Protein AF-A0A349YI11-F1 (afdb_monomer_lite)

pLDDT: mean 80.42, std 14.12, range [38.62, 94.62]

Foldseek 3Di:
DDDDDDDDDDDDPPPPDPDDPDDFDKDKAKEWEWDWDQDPVPGTDIDIDMAIWIAGLPFQFTDRDHPPLQDQDQDPNDGDDTDVLNVQCRDPVRRDGHYDYDHDPPPDGGDDHD

Structure (mmCIF, N/CA/C/O backbone):
data_AF-A0A349YI11-F1
#
_entry.id   AF-A0A349YI11-F1
#
loop_
_atom_site.group_PDB
_atom_site.id
_atom_site.type_symbol
_atom_site.label_atom_id
_atom_site.label_alt_id
_atom_site.label_comp_id
_atom_site.label_asym_id
_atom_site.label_entity_id
_atom_site.label_seq_id
_atom_site.pdbx_PDB_ins_code
_atom_site.Cartn_x
_atom_site.Cartn_y
_atom_site.Cartn_z
_atom_site.occupancy
_atom_site.B_iso_or_equiv
_atom_site.auth_seq_id
_atom_site.auth_comp_id
_atom_site.auth_asym_id
_atom_site.auth_atom_id
_atom_site.pdbx_PDB_model_num
ATOM 1 N N . MET A 1 1 ? -64.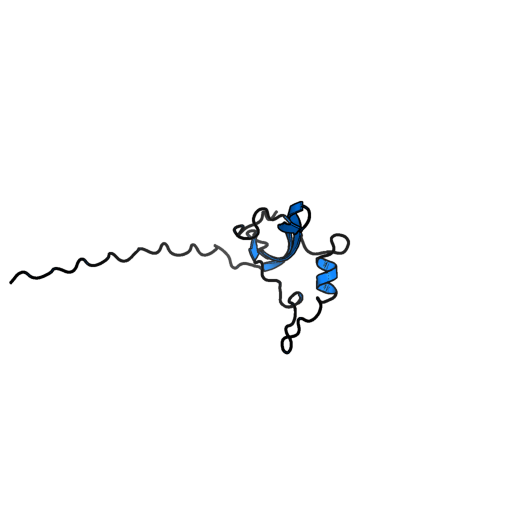344 18.852 -12.980 1.00 38.62 1 MET A N 1
ATOM 2 C CA . MET A 1 1 ? -63.199 19.460 -12.270 1.00 38.62 1 MET A CA 1
ATOM 3 C C . MET A 1 1 ? -62.549 18.292 -11.574 1.00 38.62 1 MET A C 1
ATOM 5 O O . MET A 1 1 ? -63.016 17.904 -10.516 1.00 38.62 1 MET A O 1
ATOM 9 N N . ASP A 1 2 ? -61.625 17.636 -12.267 1.00 42.69 2 ASP A N 1
ATOM 10 C CA . ASP A 1 2 ? -61.023 16.388 -11.808 1.00 42.69 2 ASP A CA 1
ATOM 11 C C . ASP A 1 2 ? -59.649 16.698 -11.225 1.00 42.69 2 ASP A C 1
ATOM 13 O O . ASP A 1 2 ? -58.743 17.142 -11.930 1.00 42.69 2 ASP A O 1
ATOM 17 N N . ASP A 1 3 ? -59.554 16.523 -9.910 1.00 50.94 3 ASP A N 1
ATOM 18 C CA . ASP A 1 3 ? -58.360 16.731 -9.102 1.00 50.94 3 ASP A CA 1
ATOM 19 C C . ASP A 1 3 ? -57.243 15.747 -9.497 1.00 50.94 3 ASP A C 1
ATOM 21 O O . ASP A 1 3 ? -57.345 14.532 -9.300 1.00 50.94 3 ASP A O 1
ATOM 25 N N . GLU A 1 4 ? -56.132 16.272 -10.025 1.00 53.06 4 GLU A N 1
ATOM 26 C CA . GLU A 1 4 ? -54.901 15.511 -10.258 1.00 53.06 4 GLU A CA 1
ATOM 27 C C . GLU A 1 4 ? -54.240 15.127 -8.924 1.00 53.06 4 GLU A C 1
ATOM 29 O O . GLU A 1 4 ? -53.489 15.885 -8.305 1.00 53.06 4 GLU A O 1
ATOM 34 N N . ILE A 1 5 ? -54.484 13.895 -8.477 1.00 57.16 5 ILE A N 1
ATOM 35 C CA . ILE A 1 5 ? -53.809 13.317 -7.312 1.00 57.16 5 ILE A CA 1
ATOM 36 C C . ILE A 1 5 ? -52.351 12.999 -7.684 1.00 57.16 5 ILE A C 1
ATOM 38 O O . ILE A 1 5 ? -52.044 11.982 -8.313 1.00 57.16 5 ILE A O 1
ATOM 42 N N . MET A 1 6 ? -51.423 13.859 -7.259 1.00 61.22 6 MET A N 1
ATOM 43 C CA . MET A 1 6 ? -49.983 13.636 -7.408 1.00 61.22 6 MET A CA 1
ATOM 44 C C . MET A 1 6 ? -49.527 12.340 -6.708 1.00 61.22 6 MET A C 1
ATOM 46 O O . MET A 1 6 ? -49.614 12.190 -5.487 1.00 61.22 6 MET A O 1
ATOM 50 N N . LYS A 1 7 ? -48.974 11.397 -7.486 1.00 59.62 7 LYS A N 1
ATOM 51 C CA . LYS A 1 7 ? -48.346 10.158 -6.991 1.00 59.62 7 LYS A CA 1
ATOM 52 C C . LYS A 1 7 ? -47.078 10.479 -6.188 1.00 59.62 7 LYS A C 1
ATOM 54 O O . LYS A 1 7 ? -45.996 10.650 -6.749 1.00 59.62 7 LYS A O 1
ATOM 59 N N . TYR A 1 8 ? -47.187 10.504 -4.861 1.00 64.06 8 TYR A N 1
ATOM 60 C CA . TYR A 1 8 ? -46.042 10.629 -3.957 1.00 64.06 8 TYR A CA 1
ATOM 61 C C . TYR A 1 8 ? -45.005 9.511 -4.194 1.00 64.06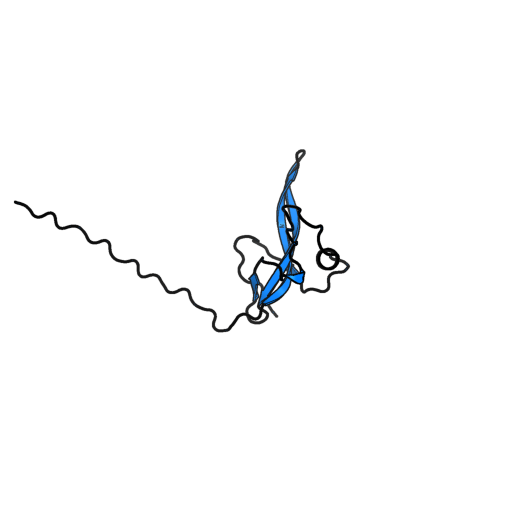 8 TYR A C 1
ATOM 63 O O . TYR A 1 8 ? -45.278 8.325 -3.997 1.00 64.06 8 TYR A O 1
ATOM 71 N N . ARG A 1 9 ? -43.772 9.885 -4.576 1.00 65.12 9 ARG A N 1
ATOM 72 C CA . ARG A 1 9 ? -42.622 8.963 -4.637 1.00 65.12 9 ARG A CA 1
ATOM 73 C C . ARG A 1 9 ? -42.306 8.435 -3.233 1.00 65.12 9 ARG A C 1
ATOM 75 O O . ARG A 1 9 ? -41.986 9.197 -2.321 1.00 65.12 9 ARG A O 1
ATOM 82 N N . LYS A 1 10 ? -42.354 7.111 -3.066 1.00 70.25 10 LYS A N 1
ATOM 83 C CA . LYS A 1 10 ? -42.020 6.408 -1.817 1.00 70.25 10 LYS A CA 1
ATOM 84 C C . LYS A 1 10 ? -40.556 6.692 -1.438 1.00 70.25 10 LYS A C 1
ATOM 86 O O . LYS A 1 10 ? -39.655 6.454 -2.241 1.00 70.25 10 LYS A O 1
ATOM 91 N N . LYS A 1 11 ? -40.300 7.202 -0.225 1.00 66.00 11 LYS A N 1
ATOM 92 C CA . LYS A 1 11 ? -38.933 7.453 0.270 1.00 66.00 11 LYS A CA 1
ATOM 93 C C . LYS A 1 11 ? -38.159 6.130 0.333 1.00 66.00 11 LYS A C 1
ATOM 95 O O . LYS A 1 11 ? -38.589 5.191 1.001 1.00 66.00 11 LYS A O 1
ATOM 100 N N . SER A 1 12 ? -37.023 6.067 -0.363 1.00 66.00 12 SER A N 1
ATOM 101 C CA . SER A 1 12 ? -36.107 4.924 -0.316 1.00 66.00 12 SER A CA 1
ATOM 102 C C . SER A 1 12 ? -35.646 4.690 1.126 1.00 66.00 12 SER A C 1
ATOM 104 O O . SER A 1 12 ? -35.083 5.586 1.761 1.00 66.00 12 SER A O 1
ATOM 106 N N . LYS A 1 13 ? -35.899 3.487 1.655 1.00 60.88 13 LYS A N 1
ATOM 107 C CA . LYS A 1 13 ? -35.320 3.034 2.922 1.00 60.88 13 LYS A CA 1
ATOM 108 C C . LYS A 1 13 ? -33.829 2.809 2.679 1.00 60.88 13 LYS A C 1
ATOM 110 O O . LYS A 1 13 ? -33.427 1.739 2.235 1.00 60.88 13 LYS A O 1
ATOM 115 N N . LYS A 1 14 ? -33.002 3.826 2.937 1.00 60.62 14 LYS A N 1
ATOM 116 C CA . LYS A 1 14 ? -31.546 3.656 2.949 1.00 60.62 14 LYS A CA 1
ATOM 117 C C . LYS A 1 14 ? -31.211 2.626 4.029 1.00 60.62 14 LYS A C 1
ATOM 119 O O . LYS A 1 14 ? -31.372 2.911 5.213 1.00 60.62 14 LYS A O 1
ATOM 124 N N . HIS A 1 15 ? -30.763 1.435 3.632 1.00 57.97 15 HIS A N 1
ATOM 125 C CA . HIS A 1 15 ? -30.092 0.530 4.558 1.00 57.97 15 HIS A CA 1
ATOM 126 C C . HIS A 1 15 ? -28.900 1.289 5.146 1.00 57.97 15 HIS A C 1
ATOM 128 O O . HIS A 1 15 ? -28.016 1.728 4.411 1.00 57.97 15 HIS A O 1
ATOM 134 N N . GLY A 1 16 ? -28.921 1.521 6.461 1.00 54.50 16 GLY A N 1
ATOM 135 C CA . GLY A 1 16 ? -27.826 2.195 7.146 1.00 54.50 16 GLY A CA 1
ATOM 136 C C . GLY A 1 16 ? -26.515 1.470 6.857 1.00 54.50 16 GLY A C 1
ATOM 137 O O . GLY A 1 16 ? -26.456 0.242 6.931 1.00 54.50 16 GLY A O 1
ATOM 138 N N . LEU A 1 17 ? -25.473 2.227 6.504 1.00 58.41 17 LEU A N 1
ATOM 139 C CA . LEU A 1 17 ? -24.124 1.693 6.337 1.00 58.41 17 LEU A CA 1
ATOM 140 C C . LEU A 1 17 ? -23.754 0.921 7.608 1.00 58.41 17 LEU A C 1
ATOM 142 O O . LEU A 1 17 ? -23.672 1.517 8.685 1.00 58.41 17 LEU A O 1
ATOM 146 N N . LYS A 1 18 ? -23.552 -0.399 7.489 1.00 60.41 18 LYS A N 1
ATOM 147 C CA . LYS A 1 18 ? -23.042 -1.231 8.585 1.00 60.41 18 LYS A CA 1
ATOM 148 C C . LYS A 1 18 ? -21.716 -0.624 9.043 1.00 60.41 18 LYS A C 1
ATOM 150 O O . LYS A 1 18 ? -20.722 -0.666 8.319 1.00 60.41 18 LYS A O 1
ATOM 155 N N . ARG A 1 19 ? -21.720 -0.000 10.222 1.00 64.50 19 ARG A N 1
ATOM 156 C CA . ARG A 1 19 ? -20.503 0.518 10.853 1.00 64.50 19 ARG A CA 1
ATOM 157 C C . ARG A 1 19 ? -19.644 -0.671 11.283 1.00 64.50 19 ARG A C 1
ATOM 159 O O . ARG A 1 19 ? -20.171 -1.731 11.621 1.00 64.50 19 ARG A O 1
ATOM 166 N N . SER A 1 20 ? -18.325 -0.515 11.229 1.00 70.62 20 SER A N 1
ATOM 167 C CA . SER A 1 20 ? -17.410 -1.535 11.741 1.00 70.62 20 SER A CA 1
ATOM 168 C C . SER A 1 20 ? -17.651 -1.755 13.235 1.00 70.62 20 SER A C 1
ATOM 170 O O . SER A 1 20 ? -17.948 -0.808 13.959 1.00 70.62 20 SER A O 1
ATOM 172 N N . LYS A 1 21 ? -17.503 -3.002 13.698 1.00 82.94 21 LYS A N 1
ATOM 173 C CA . LYS A 1 21 ? -17.678 -3.369 15.117 1.00 82.94 21 LYS A CA 1
ATOM 174 C C . LYS A 1 21 ? -16.598 -2.787 16.042 1.00 82.94 21 LYS A C 1
ATOM 176 O O . LYS A 1 21 ? -16.747 -2.841 17.252 1.00 82.94 21 LYS A O 1
ATOM 181 N N . HIS A 1 22 ?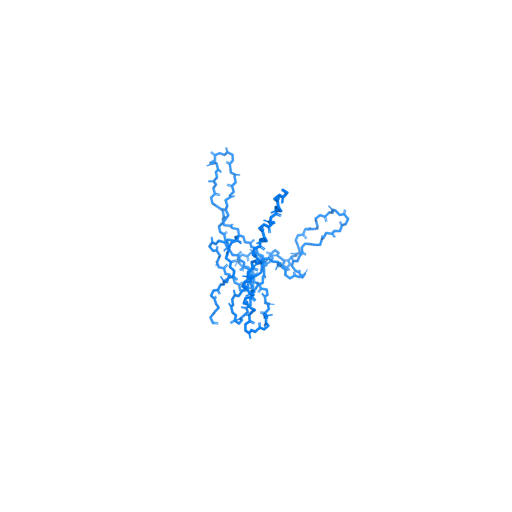 -15.524 -2.249 15.472 1.00 87.12 22 HIS A N 1
ATOM 182 C CA . HIS A 1 22 ? -14.415 -1.631 16.188 1.00 87.12 22 HIS A CA 1
ATOM 183 C C . HIS A 1 22 ? -13.988 -0.338 15.483 1.00 87.12 22 HIS A C 1
ATOM 185 O O . HIS A 1 22 ? -14.352 -0.070 14.325 1.00 87.12 22 HIS A O 1
ATOM 191 N N . LYS A 1 23 ? -13.199 0.457 16.205 1.00 89.38 23 LYS A N 1
ATOM 192 C CA . LYS A 1 23 ? -12.457 1.590 15.660 1.00 89.38 23 LYS A CA 1
ATOM 193 C C . LYS A 1 23 ? -11.237 1.049 14.921 1.00 89.38 23 LYS A C 1
ATOM 195 O O . LYS A 1 23 ? -10.429 0.363 15.527 1.00 89.38 23 LYS A O 1
ATOM 200 N N . HIS A 1 24 ? -11.120 1.363 13.634 1.00 90.38 24 HIS A N 1
ATOM 201 C CA . HIS A 1 24 ? -9.986 0.917 12.825 1.00 90.38 24 HIS A CA 1
ATOM 202 C C . HIS A 1 24 ? -8.670 1.475 13.373 1.00 90.38 24 HIS A C 1
ATOM 204 O O . HIS A 1 24 ? -8.524 2.696 13.467 1.00 90.38 24 HIS A O 1
ATOM 210 N N . ASP A 1 25 ? -7.736 0.582 13.689 1.00 92.50 25 ASP A N 1
ATOM 211 C CA . ASP A 1 25 ? -6.339 0.907 13.979 1.00 92.50 25 ASP A CA 1
ATOM 212 C C . ASP A 1 25 ? -5.511 0.721 12.706 1.00 92.50 25 ASP A C 1
ATOM 214 O O . ASP A 1 25 ? -5.198 -0.408 12.328 1.00 92.50 25 ASP A O 1
ATOM 218 N N . TYR A 1 26 ? -5.283 1.824 11.990 1.00 93.69 26 TYR A N 1
ATOM 219 C CA . TYR A 1 26 ? -4.613 1.826 10.693 1.00 93.69 26 TYR A CA 1
ATOM 220 C C . TYR A 1 26 ? -3.100 1.946 10.860 1.00 93.69 26 TYR A C 1
ATOM 222 O O . TYR A 1 26 ? -2.609 2.980 11.311 1.00 93.69 26 TYR A O 1
ATOM 230 N N . GLN A 1 27 ? -2.378 0.932 10.397 1.00 93.88 27 GLN A N 1
ATOM 231 C CA . GLN A 1 27 ? -0.920 0.894 10.357 1.00 93.88 27 GLN A CA 1
ATOM 232 C C . GLN A 1 27 ? -0.420 1.020 8.910 1.00 93.88 27 GLN A C 1
ATOM 234 O O . GLN A 1 27 ? -1.130 0.607 7.989 1.00 93.88 27 GLN A O 1
ATOM 239 N N . PRO A 1 28 ? 0.767 1.611 8.683 1.00 94.62 28 PRO A N 1
ATOM 240 C CA . PRO A 1 28 ? 1.361 1.710 7.353 1.00 94.62 28 PRO A CA 1
ATOM 241 C C . PRO A 1 28 ? 1.660 0.330 6.759 1.00 94.62 28 PRO A C 1
ATOM 243 O O . PRO A 1 28 ? 2.064 -0.593 7.467 1.00 94.62 28 PRO A O 1
ATOM 246 N N . CYS A 1 29 ? 1.493 0.203 5.448 1.00 94.00 29 CYS A N 1
ATOM 247 C CA . CYS A 1 29 ? 1.851 -0.994 4.694 1.00 94.00 29 CYS A CA 1
ATOM 248 C C . CYS A 1 29 ? 2.201 -0.660 3.245 1.00 94.00 29 CYS A C 1
ATOM 250 O O . CYS A 1 29 ? 1.969 0.452 2.768 1.00 94.00 29 CYS A O 1
ATOM 252 N N . VAL A 1 30 ? 2.722 -1.659 2.545 1.00 94.06 30 VAL A N 1
ATOM 253 C CA . VAL A 1 30 ? 2.999 -1.617 1.111 1.00 94.06 30 VAL A CA 1
ATOM 254 C C . VAL A 1 30 ? 2.004 -2.524 0.391 1.00 94.06 30 VAL A C 1
ATOM 256 O O . VAL A 1 30 ? 1.711 -3.631 0.842 1.00 94.06 30 VAL A O 1
ATOM 259 N N . TYR A 1 31 ? 1.472 -2.056 -0.729 1.00 93.88 31 TYR A N 1
ATOM 260 C CA . TYR A 1 31 ? 0.598 -2.823 -1.602 1.00 93.88 31 TYR A CA 1
ATOM 261 C C . TYR A 1 31 ? 1.297 -3.119 -2.912 1.00 93.88 31 TYR A C 1
ATOM 263 O O . TYR A 1 31 ? 1.750 -2.193 -3.582 1.00 93.88 31 TYR A O 1
ATOM 271 N N . ASN A 1 32 ? 1.307 -4.393 -3.287 1.00 93.50 32 ASN A N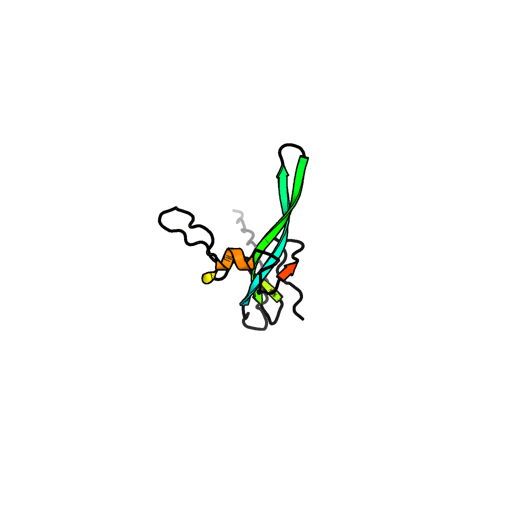 1
ATOM 272 C CA . ASN A 1 32 ? 1.695 -4.842 -4.614 1.00 93.50 32 ASN A CA 1
ATOM 273 C C . ASN A 1 32 ? 0.419 -5.189 -5.383 1.00 93.50 32 ASN A C 1
ATOM 275 O O . ASN A 1 32 ? -0.394 -5.974 -4.894 1.00 93.50 32 ASN A O 1
ATOM 279 N N . TYR A 1 33 ? 0.238 -4.614 -6.564 1.00 91.12 33 TYR A N 1
ATOM 280 C CA . TYR A 1 33 ? -0.933 -4.859 -7.401 1.00 91.12 33 TYR A CA 1
ATOM 281 C C . TYR A 1 33 ? -0.544 -4.847 -8.873 1.00 91.12 33 TYR A C 1
ATOM 283 O O . TYR A 1 33 ? 0.426 -4.202 -9.269 1.00 91.12 33 TYR A O 1
ATOM 291 N N . LEU A 1 34 ? -1.313 -5.559 -9.690 1.00 90.62 34 LEU A N 1
ATOM 292 C CA . LEU A 1 34 ? -1.166 -5.488 -11.135 1.00 90.62 34 LEU A CA 1
ATOM 293 C C . LEU A 1 34 ? -1.936 -4.277 -11.654 1.00 90.62 34 LEU A C 1
ATOM 295 O O . LEU A 1 34 ? -3.125 -4.104 -11.387 1.00 90.62 34 LEU A O 1
ATOM 299 N N . SER A 1 35 ? -1.240 -3.438 -12.404 1.00 86.88 35 SER A N 1
ATOM 300 C CA . SER A 1 35 ? -1.828 -2.368 -13.197 1.00 86.88 35 SER A CA 1
ATOM 301 C C . SER A 1 35 ? -1.664 -2.684 -14.680 1.00 86.88 35 SER A C 1
ATOM 303 O O . SER A 1 35 ? -0.950 -3.615 -15.050 1.00 86.88 35 SER A O 1
ATOM 305 N N . VAL A 1 36 ? -2.331 -1.920 -15.538 1.00 86.00 36 VAL A N 1
ATOM 306 C CA . VAL A 1 36 ? -2.142 -2.016 -16.985 1.00 86.00 36 VAL A CA 1
ATOM 307 C C . VAL A 1 36 ? -1.449 -0.743 -17.450 1.00 86.00 36 VAL A C 1
ATOM 309 O O . VAL A 1 36 ? -2.025 0.343 -17.360 1.00 86.00 36 VAL A O 1
ATOM 312 N N . GLY A 1 37 ? -0.218 -0.888 -17.932 1.00 82.81 37 GLY A N 1
ATOM 313 C CA . GLY A 1 37 ? 0.532 0.163 -18.607 1.00 82.81 37 GLY A CA 1
ATOM 314 C C . GLY A 1 37 ? 0.262 0.149 -20.110 1.00 82.81 37 GLY A C 1
ATOM 315 O O . GLY A 1 37 ? -0.161 -0.863 -20.670 1.00 82.81 37 GLY A O 1
ATOM 316 N N . TYR A 1 38 ? 0.499 1.280 -20.774 1.00 86.38 38 TYR A N 1
ATOM 317 C CA . TYR A 1 38 ? 0.481 1.360 -22.234 1.00 86.38 38 TYR A CA 1
ATOM 318 C C . TYR A 1 38 ? 1.913 1.458 -22.765 1.00 86.38 38 TYR A C 1
ATOM 320 O O . TYR A 1 38 ? 2.628 2.409 -22.452 1.00 86.38 38 TYR A O 1
ATOM 328 N N . ASP A 1 39 ? 2.295 0.492 -23.593 1.00 87.38 39 ASP A N 1
ATOM 329 C CA . ASP A 1 39 ? 3.539 0.441 -24.350 1.00 87.38 39 ASP A CA 1
ATOM 330 C C . ASP A 1 39 ? 3.233 0.672 -25.841 1.00 87.38 39 ASP A C 1
ATOM 332 O O . ASP A 1 39 ? 2.320 0.073 -26.409 1.00 87.38 39 ASP A O 1
ATOM 336 N N . SER A 1 40 ? 3.986 1.552 -26.504 1.00 87.50 40 SER A N 1
ATOM 337 C CA . SER A 1 40 ? 3.741 1.902 -27.911 1.00 87.50 40 SER A CA 1
ATOM 338 C C . SER A 1 40 ? 4.026 0.767 -28.901 1.00 87.50 40 SER A C 1
ATOM 340 O O . SER A 1 40 ? 3.543 0.819 -30.031 1.00 87.50 40 SER A O 1
ATOM 342 N N . THR A 1 41 ? 4.802 -0.237 -28.497 1.00 91.69 41 THR A N 1
ATOM 343 C CA . THR A 1 41 ? 5.198 -1.398 -29.307 1.00 91.69 41 THR A CA 1
ATOM 344 C C . THR A 1 41 ? 4.271 -2.585 -29.062 1.00 91.69 41 THR A C 1
ATOM 346 O O . THR A 1 41 ? 3.880 -3.265 -30.009 1.00 91.69 41 THR A O 1
ATOM 349 N N . TYR A 1 42 ? 3.904 -2.830 -27.802 1.00 86.62 42 TYR A N 1
ATOM 350 C CA . TYR A 1 42 ? 3.163 -4.029 -27.385 1.00 86.62 42 TYR A CA 1
ATOM 351 C C . TYR A 1 42 ? 1.708 -3.757 -26.970 1.00 86.62 42 TYR A C 1
ATOM 353 O O . TYR A 1 42 ? 0.954 -4.698 -26.720 1.00 86.62 42 TYR A O 1
ATOM 361 N N . GLY A 1 43 ? 1.281 -2.493 -26.932 1.00 88.69 43 GLY A N 1
ATOM 362 C CA . GLY A 1 43 ? -0.063 -2.094 -26.519 1.00 88.69 43 GLY A CA 1
ATOM 363 C C . GLY A 1 43 ? -0.232 -2.114 -24.998 1.00 88.69 43 GLY A C 1
ATOM 364 O O . GLY A 1 43 ? 0.623 -1.638 -24.261 1.00 88.69 43 GLY A O 1
ATOM 365 N N . PHE A 1 44 ? -1.360 -2.624 -24.505 1.00 87.25 44 PHE A N 1
ATOM 366 C CA . PHE A 1 44 ? -1.627 -2.692 -23.067 1.00 87.25 44 PHE A CA 1
ATOM 367 C C . PHE A 1 44 ? -0.917 -3.889 -22.430 1.00 87.25 44 PHE A C 1
ATOM 369 O O . PHE A 1 44 ? -1.256 -5.036 -22.724 1.00 87.25 44 PHE A O 1
ATOM 376 N N . VAL A 1 45 ? 0.036 -3.624 -21.537 1.00 89.19 45 VAL A N 1
ATOM 377 C CA . VAL A 1 45 ? 0.864 -4.647 -20.886 1.00 89.19 45 VAL A CA 1
ATOM 378 C C . VAL A 1 45 ? 0.625 -4.608 -19.372 1.00 89.19 45 VAL A C 1
ATOM 380 O O . VAL A 1 45 ? 0.596 -3.520 -18.790 1.00 89.19 45 VAL A O 1
ATOM 383 N N . PRO A 1 46 ? 0.422 -5.761 -18.710 1.00 87.25 46 PRO A N 1
ATOM 384 C CA . PRO A 1 46 ? 0.335 -5.808 -17.257 1.00 87.25 46 PRO A CA 1
ATOM 385 C C . PRO A 1 46 ? 1.684 -5.443 -16.626 1.00 87.25 46 PRO A C 1
ATOM 387 O O . PRO A 1 46 ? 2.724 -5.974 -17.010 1.00 87.25 46 PRO A O 1
ATOM 390 N N . GLU A 1 47 ? 1.653 -4.565 -15.631 1.00 88.12 47 GLU A N 1
ATOM 391 C CA . GLU A 1 47 ? 2.828 -4.097 -14.901 1.00 88.12 47 GLU A CA 1
ATOM 392 C C . GLU A 1 47 ? 2.571 -4.190 -13.396 1.00 88.12 47 GLU A C 1
ATOM 394 O O . GLU A 1 47 ? 1.546 -3.710 -12.895 1.00 88.12 47 GLU A O 1
ATOM 399 N N . GLU A 1 48 ? 3.503 -4.805 -12.666 1.00 89.44 48 GLU A N 1
ATOM 400 C CA . GLU A 1 48 ? 3.466 -4.818 -11.207 1.00 89.44 48 GLU A CA 1
ATOM 401 C C . GLU A 1 48 ? 3.788 -3.425 -10.668 1.00 89.44 48 GLU A C 1
ATOM 403 O O . GLU A 1 48 ? 4.866 -2.877 -10.884 1.00 89.44 48 GLU A O 1
ATOM 408 N N . GLN A 1 49 ? 2.844 -2.865 -9.924 1.00 90.00 49 GLN A N 1
ATOM 409 C CA . GLN A 1 49 ? 2.987 -1.580 -9.264 1.00 90.00 49 GLN A CA 1
ATOM 410 C C . GLN A 1 49 ? 3.042 -1.774 -7.756 1.00 90.00 49 GLN A C 1
ATOM 412 O O . GLN A 1 49 ? 2.441 -2.691 -7.186 1.00 90.00 49 GLN A O 1
ATOM 417 N N . THR A 1 50 ? 3.772 -0.875 -7.104 1.00 91.00 50 THR A N 1
ATOM 418 C CA . THR A 1 50 ? 3.932 -0.865 -5.652 1.00 91.00 50 THR A CA 1
ATOM 419 C C . THR A 1 50 ? 3.547 0.505 -5.113 1.00 91.00 50 THR A C 1
ATOM 421 O O . THR A 1 50 ? 3.986 1.528 -5.634 1.00 91.00 50 THR A O 1
ATOM 424 N N . THR A 1 51 ? 2.726 0.547 -4.065 1.00 90.12 51 THR A N 1
ATOM 425 C CA . THR A 1 51 ? 2.351 1.804 -3.402 1.00 90.12 51 THR A CA 1
ATOM 426 C C . THR A 1 51 ? 2.320 1.663 -1.887 1.00 90.12 51 THR A C 1
ATOM 428 O O . THR A 1 51 ? 2.140 0.568 -1.361 1.00 90.12 51 THR A O 1
ATOM 431 N N . ILE A 1 52 ? 2.476 2.777 -1.174 1.00 91.88 52 ILE A N 1
ATOM 432 C CA . ILE A 1 52 ? 2.325 2.829 0.282 1.00 91.88 52 ILE A CA 1
ATOM 433 C C . ILE A 1 52 ? 0.873 3.168 0.610 1.00 91.88 52 ILE A C 1
ATOM 435 O O . ILE A 1 52 ? 0.298 4.096 0.046 1.00 91.88 52 ILE A O 1
ATOM 439 N N . GLY A 1 53 ? 0.300 2.449 1.565 1.00 92.44 53 GLY A N 1
ATOM 440 C CA . GLY A 1 53 ? -1.028 2.721 2.094 1.00 92.44 53 GLY A CA 1
ATOM 441 C C . GLY A 1 53 ? -1.126 2.369 3.569 1.00 92.44 53 GLY A C 1
ATOM 442 O O . GLY A 1 53 ? -0.133 2.393 4.304 1.00 92.44 53 GLY A O 1
ATOM 443 N N . GLN A 1 54 ? -2.340 2.065 4.020 1.00 94.50 54 GLN A N 1
ATOM 444 C CA . GLN A 1 54 ? -2.611 1.709 5.404 1.00 94.50 54 GLN A CA 1
ATOM 445 C C . GLN A 1 54 ? -3.643 0.597 5.512 1.00 94.50 54 GLN A C 1
ATOM 447 O O . GLN A 1 54 ? -4.700 0.648 4.887 1.00 94.50 54 GLN A O 1
ATOM 452 N N . TYR A 1 55 ? -3.416 -0.349 6.410 1.00 94.62 55 TYR A N 1
ATOM 453 C CA . TYR A 1 55 ? -4.356 -1.426 6.699 1.00 94.62 55 TYR A CA 1
ATOM 454 C C . TYR A 1 55 ? -4.745 -1.434 8.170 1.00 94.62 55 TYR A C 1
ATOM 456 O O . TYR A 1 55 ? -3.991 -0.989 9.034 1.00 94.62 55 TYR A O 1
ATOM 464 N N . CYS A 1 56 ? -5.943 -1.925 8.463 1.00 93.44 56 CYS A N 1
ATOM 465 C CA . CYS A 1 56 ? -6.363 -2.142 9.831 1.00 93.44 56 CYS A CA 1
ATOM 466 C C . CYS A 1 56 ? -5.853 -3.489 10.338 1.00 93.44 56 CYS A C 1
ATOM 468 O O . CYS A 1 56 ? -6.263 -4.521 9.813 1.00 93.44 56 CYS A O 1
ATOM 470 N N . ILE A 1 57 ? -5.059 -3.491 11.409 1.00 92.75 57 ILE A N 1
ATOM 471 C CA . ILE A 1 57 ? -4.497 -4.726 11.983 1.00 92.75 57 ILE A CA 1
ATOM 472 C C . ILE A 1 57 ? -5.562 -5.688 12.533 1.00 92.75 57 ILE A C 1
ATOM 474 O O . ILE A 1 57 ? -5.328 -6.882 12.622 1.00 92.75 57 ILE A O 1
ATOM 478 N N . VAL A 1 58 ? -6.748 -5.178 12.885 1.00 91.19 58 VAL A N 1
ATOM 479 C CA . VAL A 1 58 ? -7.815 -5.973 13.517 1.00 91.19 58 VAL A CA 1
ATOM 480 C C . VAL A 1 58 ? -8.741 -6.632 12.494 1.00 91.19 58 VAL A C 1
ATOM 482 O O . VAL A 1 58 ? -9.298 -7.692 12.753 1.00 91.19 58 VAL A O 1
ATOM 485 N N . CYS A 1 59 ? -8.988 -5.983 11.353 1.00 90.88 59 CYS A N 1
ATOM 486 C CA . CYS A 1 59 ? -9.982 -6.460 10.380 1.00 90.88 59 CYS A CA 1
ATOM 487 C C . CYS A 1 59 ? -9.515 -6.470 8.930 1.00 90.88 59 CYS A C 1
ATOM 489 O O . CYS A 1 59 ? -10.330 -6.705 8.040 1.00 90.88 59 CYS A O 1
ATOM 491 N N . GLY A 1 60 ? -8.258 -6.114 8.683 1.00 90.81 60 GLY A N 1
ATOM 492 C CA . GLY A 1 60 ? -7.672 -6.076 7.352 1.00 90.81 60 GLY A CA 1
ATOM 493 C C . GLY A 1 60 ? -8.253 -5.014 6.431 1.00 90.81 60 GLY A C 1
ATOM 494 O O . GLY A 1 60 ? -7.968 -5.019 5.242 1.00 90.81 60 GLY A O 1
ATOM 495 N N . ARG A 1 61 ? -9.078 -4.080 6.920 1.00 92.81 61 ARG A N 1
ATOM 496 C CA . ARG A 1 61 ? -9.605 -3.009 6.066 1.00 92.81 61 ARG A CA 1
ATOM 497 C C . ARG A 1 61 ? -8.466 -2.155 5.516 1.00 92.81 61 ARG A C 1
ATOM 499 O O . ARG A 1 61 ? -7.675 -1.645 6.304 1.00 92.81 61 ARG A O 1
ATOM 506 N N . ILE A 1 62 ? -8.442 -1.929 4.207 1.00 92.94 62 ILE A N 1
ATOM 507 C CA . ILE A 1 62 ? -7.399 -1.133 3.553 1.00 92.94 62 ILE A CA 1
ATOM 508 C C . ILE A 1 62 ? -7.819 0.314 3.295 1.00 92.94 62 ILE A C 1
ATOM 510 O O . ILE A 1 62 ? -9.005 0.649 3.179 1.00 92.94 62 ILE A O 1
ATOM 514 N N . LYS A 1 63 ? -6.808 1.169 3.202 1.00 91.06 63 LYS A N 1
ATOM 515 C CA . LYS A 1 63 ? -6.852 2.552 2.748 1.00 91.06 63 LYS A CA 1
ATOM 516 C C . LYS A 1 63 ? -5.652 2.783 1.842 1.00 91.06 63 LYS A C 1
ATOM 518 O O . LYS A 1 63 ? -4.516 2.568 2.243 1.00 91.06 63 LYS A O 1
ATOM 523 N N . PHE A 1 64 ? -5.922 3.290 0.649 1.00 86.06 64 PHE A N 1
ATOM 524 C CA . PHE A 1 64 ? -4.892 3.624 -0.332 1.00 86.06 64 PHE A CA 1
ATOM 525 C C . PHE A 1 64 ? -4.244 4.996 -0.105 1.00 86.06 64 PHE A C 1
ATOM 527 O O . PHE A 1 64 ? -3.360 5.381 -0.857 1.00 86.06 64 PHE A O 1
ATOM 534 N N . ASP A 1 65 ? -4.677 5.741 0.919 1.00 85.06 65 ASP A N 1
ATOM 535 C CA . ASP A 1 65 ? -3.967 6.949 1.338 1.00 85.06 65 ASP A CA 1
ATOM 536 C C . ASP A 1 65 ? -2.723 6.550 2.135 1.00 85.06 65 ASP A C 1
ATOM 538 O O . ASP A 1 65 ? -2.799 5.723 3.047 1.00 85.06 65 ASP A O 1
ATOM 542 N N . ALA A 1 66 ? -1.586 7.144 1.793 1.00 83.12 66 ALA A N 1
ATOM 543 C CA . ALA A 1 66 ? -0.359 6.968 2.549 1.00 83.12 66 ALA A CA 1
ATOM 544 C C . ALA A 1 66 ? -0.439 7.797 3.845 1.00 83.12 66 ALA A C 1
ATOM 546 O O . ALA A 1 66 ? -1.037 8.871 3.850 1.00 83.12 66 ALA A O 1
ATOM 547 N N . PRO A 1 67 ? 0.178 7.375 4.960 1.00 84.38 67 PRO A N 1
ATOM 548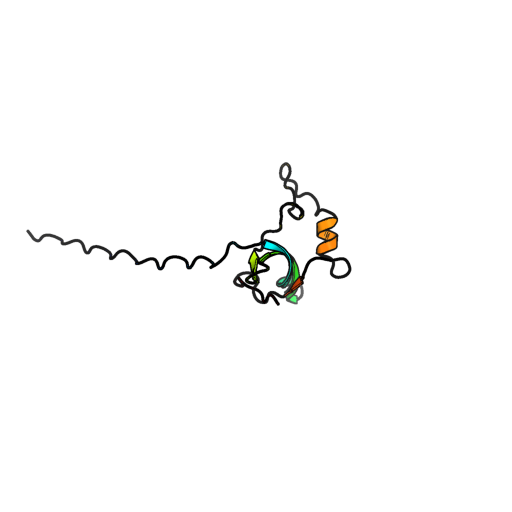 C CA . PRO A 1 67 ? 0.340 8.257 6.114 1.00 84.38 67 PRO A CA 1
ATOM 549 C C . PRO A 1 67 ? 1.117 9.523 5.735 1.00 84.38 67 PRO A C 1
ATOM 551 O O . PRO A 1 67 ? 1.972 9.478 4.854 1.00 84.38 67 PRO A O 1
ATOM 554 N N . ASP A 1 68 ? 0.903 10.632 6.448 1.00 82.38 68 ASP A N 1
ATOM 555 C CA . ASP A 1 68 ? 1.518 11.932 6.121 1.00 82.38 68 ASP A CA 1
ATOM 556 C C . ASP A 1 68 ? 3.055 11.895 6.022 1.00 82.38 68 ASP A C 1
ATOM 558 O O . ASP A 1 68 ? 3.642 12.632 5.233 1.00 82.38 68 ASP A O 1
ATOM 562 N N . VAL A 1 69 ? 3.713 10.996 6.765 1.00 81.19 69 VAL A N 1
ATOM 563 C CA . VAL A 1 69 ? 5.173 10.769 6.709 1.00 81.19 69 VAL A CA 1
ATOM 564 C C . VAL A 1 69 ? 5.638 10.280 5.328 1.00 81.19 69 VAL A C 1
ATOM 566 O O . VAL A 1 69 ? 6.768 10.555 4.920 1.00 81.19 69 VAL A O 1
ATOM 569 N N . TYR A 1 70 ? 4.758 9.592 4.601 1.00 80.38 70 TYR A N 1
ATOM 570 C CA . TYR A 1 70 ? 4.998 9.021 3.277 1.00 80.38 70 TYR A CA 1
ATOM 571 C C . TYR A 1 70 ? 4.317 9.809 2.146 1.00 80.38 70 TYR A C 1
ATOM 573 O O . TYR A 1 70 ? 4.476 9.455 0.978 1.00 80.38 70 TYR A O 1
ATOM 581 N N . LYS A 1 71 ? 3.573 10.881 2.454 1.00 76.44 71 LYS A N 1
ATOM 582 C CA . LYS A 1 71 ? 2.946 11.726 1.429 1.00 76.44 71 LYS A CA 1
ATOM 583 C C . LYS A 1 71 ? 3.974 12.613 0.737 1.00 76.44 71 LYS A C 1
ATOM 585 O O . LYS A 1 71 ? 4.848 13.209 1.369 1.00 76.44 71 LYS A O 1
ATOM 590 N N . TYR A 1 72 ? 3.801 12.777 -0.571 1.00 67.06 72 TYR A N 1
ATOM 591 C CA . TYR A 1 72 ? 4.481 13.821 -1.328 1.00 67.06 72 TYR A CA 1
ATOM 592 C C . TYR A 1 72 ? 4.024 15.187 -0.819 1.00 67.06 72 TYR A C 1
ATOM 594 O O . TYR A 1 72 ? 2.826 15.484 -0.789 1.00 67.06 72 TYR A O 1
ATOM 602 N N . LYS A 1 73 ? 4.973 16.035 -0.421 1.00 63.69 73 LYS A N 1
ATOM 603 C CA . LYS A 1 73 ? 4.651 17.411 -0.049 1.00 63.69 73 LYS A CA 1
ATOM 604 C C . LYS A 1 73 ? 4.494 18.234 -1.322 1.00 63.69 73 LYS A C 1
ATOM 606 O O . LYS A 1 73 ? 5.430 18.372 -2.109 1.00 63.69 73 LYS A O 1
ATOM 611 N N . TRP A 1 74 ? 3.308 18.792 -1.511 1.00 53.41 74 TRP A N 1
ATOM 612 C CA . TRP A 1 74 ? 3.059 19.793 -2.538 1.00 53.41 74 TRP A CA 1
ATOM 613 C C . TRP A 1 74 ? 3.422 21.156 -1.961 1.00 53.41 74 TRP A C 1
ATOM 615 O O . TRP A 1 74 ? 2.792 21.610 -1.007 1.00 53.41 74 TRP A O 1
ATOM 625 N N . TYR A 1 75 ? 4.448 21.802 -2.510 1.00 52.03 75 TYR A N 1
ATOM 626 C CA . TYR A 1 75 ? 4.817 23.163 -2.127 1.00 52.03 75 TYR A CA 1
ATOM 627 C C . TYR A 1 75 ? 4.832 24.029 -3.386 1.00 52.03 75 TYR A C 1
ATOM 629 O O . TYR A 1 75 ? 5.535 23.712 -4.342 1.00 52.03 75 TYR A O 1
ATOM 637 N N . TYR A 1 76 ? 3.993 25.070 -3.417 1.00 53.72 76 TYR A N 1
ATOM 638 C CA . TYR A 1 76 ? 3.850 26.003 -4.548 1.00 53.72 76 TYR A CA 1
ATOM 639 C C . TYR A 1 76 ? 3.707 25.345 -5.937 1.00 53.72 76 TYR A C 1
ATOM 641 O O . TYR A 1 76 ? 4.290 25.802 -6.913 1.00 53.72 76 TYR A O 1
ATOM 649 N N . GLY A 1 77 ? 2.940 24.254 -6.041 1.00 56.81 77 GLY A N 1
ATOM 650 C CA . GLY A 1 77 ? 2.698 23.578 -7.324 1.00 56.81 77 GLY A CA 1
ATOM 651 C C . GLY A 1 77 ? 3.860 22.718 -7.838 1.00 56.81 77 GLY A C 1
ATOM 652 O O . GLY A 1 77 ? 3.751 22.146 -8.918 1.00 56.81 77 GLY A O 1
ATOM 653 N N . ILE A 1 78 ? 4.942 22.574 -7.067 1.00 56.62 78 ILE A N 1
ATOM 654 C CA . ILE A 1 78 ? 6.052 21.673 -7.383 1.00 56.62 78 ILE A CA 1
ATOM 655 C C . ILE A 1 78 ? 5.858 20.369 -6.605 1.00 56.62 78 ILE A C 1
ATOM 657 O O . ILE A 1 78 ? 5.760 20.366 -5.373 1.00 56.62 78 ILE A O 1
ATOM 661 N N . ILE A 1 79 ? 5.825 19.248 -7.332 1.00 62.78 79 ILE A N 1
ATOM 662 C CA . ILE A 1 79 ? 5.903 17.912 -6.737 1.00 62.78 79 ILE A CA 1
ATOM 663 C C . ILE A 1 79 ? 7.320 17.755 -6.185 1.00 62.78 79 ILE A C 1
ATOM 665 O O . ILE A 1 79 ? 8.287 17.652 -6.943 1.00 62.78 79 ILE A O 1
ATOM 669 N N . THR A 1 80 ? 7.465 17.761 -4.861 1.00 61.44 80 THR A N 1
ATOM 670 C CA . THR A 1 80 ? 8.753 17.417 -4.253 1.00 61.44 80 THR A CA 1
ATOM 671 C C . THR A 1 80 ? 9.041 15.933 -4.475 1.00 61.44 80 THR A C 1
ATOM 673 O O . THR A 1 80 ? 8.135 15.099 -4.437 1.00 61.44 80 THR A O 1
ATOM 676 N N . LYS A 1 81 ? 10.308 15.599 -4.758 1.00 62.44 81 LYS A N 1
ATOM 677 C CA . LYS A 1 81 ? 10.750 14.207 -4.934 1.00 62.44 81 LYS A CA 1
ATOM 678 C C . LYS A 1 81 ? 10.332 13.363 -3.717 1.00 62.44 81 LYS A C 1
ATOM 680 O O . LYS A 1 81 ? 10.310 13.896 -2.605 1.00 62.44 81 LYS A O 1
ATOM 685 N N . PRO A 1 82 ? 10.041 12.061 -3.903 1.00 66.56 82 PRO A N 1
ATOM 686 C CA . PRO A 1 82 ? 9.705 11.187 -2.785 1.00 66.56 82 PRO A CA 1
ATOM 687 C C . PRO A 1 82 ? 10.817 11.236 -1.738 1.00 66.56 82 PRO A C 1
ATOM 689 O O . PRO A 1 82 ? 12.000 11.165 -2.089 1.00 66.56 82 PRO A O 1
ATOM 692 N N . ASN A 1 83 ? 10.422 11.358 -0.469 1.00 75.56 83 ASN A N 1
ATOM 693 C CA . ASN A 1 83 ? 11.331 11.280 0.671 1.00 75.56 83 ASN A CA 1
ATOM 694 C C . ASN A 1 83 ? 12.123 9.958 0.603 1.00 75.56 83 ASN A C 1
ATOM 696 O O . ASN A 1 83 ? 11.590 8.947 0.140 1.00 75.56 83 ASN A O 1
ATOM 700 N N . ASP A 1 84 ? 13.372 9.926 1.064 1.00 81.81 84 ASP A N 1
ATOM 701 C CA . ASP A 1 84 ? 14.206 8.717 0.983 1.00 81.81 84 ASP A CA 1
ATOM 702 C C . ASP A 1 84 ? 13.601 7.540 1.766 1.00 81.81 84 ASP A C 1
ATOM 704 O O . ASP A 1 84 ? 13.762 6.386 1.372 1.00 81.81 84 ASP A O 1
ATOM 708 N N . LEU A 1 85 ? 12.790 7.829 2.791 1.00 82.00 85 LEU A N 1
ATOM 709 C CA . LEU A 1 85 ? 11.955 6.836 3.477 1.00 82.00 85 LEU A CA 1
ATOM 710 C C . LEU A 1 85 ? 10.949 6.152 2.539 1.00 82.00 85 LEU A C 1
ATOM 712 O O . LEU A 1 85 ? 10.789 4.939 2.594 1.00 82.00 85 LEU A O 1
ATOM 716 N N . VAL A 1 86 ? 10.293 6.910 1.655 1.00 84.69 86 VAL A N 1
ATOM 717 C CA . VAL A 1 86 ? 9.332 6.363 0.681 1.00 84.69 86 VAL A CA 1
ATOM 718 C C . VAL A 1 86 ? 10.057 5.472 -0.319 1.00 84.69 86 VAL A C 1
ATOM 720 O O . VAL A 1 86 ? 9.607 4.365 -0.592 1.00 84.69 86 VAL A O 1
ATOM 723 N N . LYS A 1 87 ? 11.216 5.913 -0.824 1.00 85.81 87 LYS A N 1
ATOM 724 C CA . LYS A 1 87 ? 12.027 5.100 -1.745 1.00 85.81 87 LYS A CA 1
ATOM 725 C C . LYS A 1 87 ? 12.480 3.792 -1.097 1.00 85.81 87 LYS A C 1
ATOM 727 O O . LYS A 1 87 ? 12.434 2.754 -1.747 1.00 85.81 87 LYS A O 1
ATOM 732 N N . LYS A 1 88 ? 12.887 3.844 0.175 1.00 88.56 88 LYS A N 1
ATOM 733 C CA . LYS A 1 88 ? 13.300 2.664 0.939 1.00 88.56 88 LYS A CA 1
ATOM 734 C C . LYS A 1 88 ? 12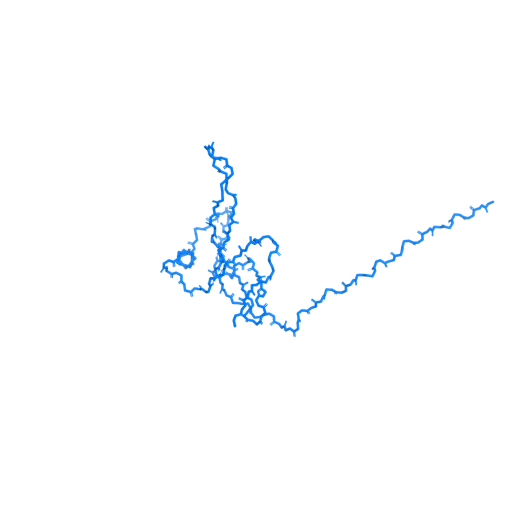.160 1.656 1.090 1.00 88.56 88 LYS A C 1
ATOM 736 O O . LYS A 1 88 ? 12.384 0.468 0.895 1.00 88.56 88 LYS A O 1
ATOM 741 N N . GLU A 1 89 ? 10.957 2.119 1.424 1.00 88.50 89 GLU A N 1
ATOM 742 C CA . GLU A 1 89 ? 9.803 1.234 1.634 1.00 88.50 89 GLU A CA 1
ATOM 743 C C . GLU A 1 89 ? 9.170 0.727 0.330 1.00 88.50 89 GLU A C 1
ATOM 745 O O . GLU A 1 89 ? 8.554 -0.335 0.320 1.00 88.50 89 GLU A O 1
ATOM 750 N N . LEU A 1 90 ? 9.340 1.440 -0.787 1.00 88.12 90 LEU A N 1
ATOM 751 C CA . LEU A 1 90 ? 8.919 0.954 -2.105 1.00 88.12 90 LEU A CA 1
ATOM 752 C C . LEU A 1 90 ? 9.912 -0.038 -2.724 1.00 88.12 90 LEU A C 1
ATOM 754 O O . LEU A 1 90 ? 9.521 -0.823 -3.585 1.00 88.12 90 LEU A O 1
ATOM 758 N N . ASN A 1 91 ? 11.179 -0.028 -2.301 1.00 87.88 91 ASN A N 1
ATOM 759 C CA . ASN A 1 91 ? 12.167 -0.983 -2.790 1.00 87.88 91 ASN A CA 1
ATOM 760 C C . ASN A 1 91 ? 11.993 -2.344 -2.075 1.00 87.88 91 ASN A C 1
ATOM 762 O O . ASN A 1 91 ? 12.120 -2.410 -0.848 1.00 87.88 91 ASN A O 1
ATOM 766 N N . PRO A 1 92 ? 11.743 -3.442 -2.816 1.00 87.38 92 PRO A N 1
ATOM 767 C CA . PRO A 1 92 ? 11.503 -4.763 -2.239 1.00 87.38 92 PRO A CA 1
ATOM 768 C C . PRO A 1 92 ? 12.669 -5.312 -1.406 1.00 87.38 92 PRO A C 1
ATOM 770 O O . PRO A 1 92 ? 12.420 -6.115 -0.510 1.00 87.38 92 PRO A O 1
ATOM 773 N N . GLU A 1 93 ? 13.906 -4.878 -1.661 1.00 88.38 93 GLU A N 1
ATOM 774 C CA . GLU A 1 93 ? 15.102 -5.323 -0.932 1.00 88.38 93 GLU A CA 1
ATOM 775 C C . GLU A 1 93 ? 15.293 -4.595 0.403 1.00 88.38 93 GLU A C 1
ATOM 777 O O . GLU A 1 93 ? 15.922 -5.125 1.317 1.00 88.38 93 GLU A O 1
ATOM 782 N N . THR A 1 94 ? 14.767 -3.372 0.528 1.00 87.56 94 THR A N 1
ATOM 783 C CA . THR A 1 94 ? 15.028 -2.503 1.688 1.00 87.56 94 THR A CA 1
ATOM 784 C C . THR A 1 94 ? 13.799 -2.203 2.535 1.00 87.56 94 THR A C 1
ATOM 786 O O . THR A 1 94 ? 13.938 -1.598 3.606 1.00 87.56 94 THR A O 1
ATOM 789 N N . ARG A 1 95 ? 12.609 -2.590 2.064 1.00 90.19 95 ARG A N 1
ATOM 790 C CA . ARG A 1 95 ? 11.345 -2.342 2.757 1.00 90.19 95 ARG A CA 1
ATOM 791 C C . ARG A 1 95 ? 11.246 -3.114 4.064 1.00 90.19 95 ARG A C 1
ATOM 793 O O . ARG A 1 95 ? 11.677 -4.260 4.173 1.00 90.19 95 ARG A O 1
ATOM 800 N N . THR A 1 96 ? 10.639 -2.470 5.048 1.00 91.81 96 THR A N 1
ATOM 801 C CA . THR A 1 96 ? 10.397 -3.018 6.387 1.00 91.81 96 THR A CA 1
ATOM 802 C C . THR A 1 96 ? 8.909 -3.115 6.707 1.00 91.81 96 THR A C 1
ATOM 804 O O . THR A 1 96 ? 8.513 -3.893 7.575 1.00 91.81 96 THR A O 1
ATOM 807 N N . LEU A 1 97 ? 8.075 -2.356 5.994 1.00 92.69 97 LEU A N 1
ATOM 808 C CA . LEU A 1 97 ? 6.630 -2.383 6.149 1.00 92.69 97 LEU A CA 1
ATOM 809 C C . LEU A 1 97 ? 6.014 -3.710 5.671 1.00 92.69 97 LEU A C 1
ATOM 811 O O . LEU A 1 97 ? 6.478 -4.305 4.690 1.00 92.69 97 LEU A O 1
ATOM 815 N N . PRO A 1 98 ? 4.913 -4.153 6.310 1.00 93.50 98 PRO A N 1
ATOM 816 C CA . PRO A 1 98 ? 4.176 -5.323 5.857 1.00 93.50 98 PRO A CA 1
ATOM 817 C C . PRO A 1 98 ? 3.679 -5.094 4.431 1.00 93.50 98 PRO A C 1
ATOM 819 O O . PRO A 1 98 ? 3.165 -4.023 4.101 1.00 93.50 98 PRO A O 1
ATOM 822 N N . THR A 1 99 ? 3.857 -6.105 3.586 1.00 93.94 99 THR A N 1
ATOM 823 C CA . THR A 1 99 ? 3.469 -6.053 2.178 1.00 93.94 99 THR A CA 1
ATOM 824 C C . THR A 1 99 ? 2.284 -6.967 1.936 1.00 93.94 99 THR A C 1
ATOM 826 O O . THR A 1 99 ? 2.325 -8.141 2.297 1.00 93.94 99 THR A O 1
ATOM 829 N N . PHE A 1 100 ? 1.267 -6.449 1.257 1.00 93.94 100 PHE A N 1
ATOM 830 C CA . PHE A 1 100 ? 0.095 -7.216 0.861 1.00 93.94 100 PHE A CA 1
ATOM 831 C C . PHE A 1 100 ? -0.071 -7.191 -0.652 1.00 93.94 100 PHE A C 1
ATOM 833 O O . PHE A 1 100 ? 0.113 -6.155 -1.292 1.00 93.94 100 PHE A O 1
ATOM 840 N N . LYS A 1 101 ? -0.433 -8.342 -1.220 1.00 92.69 101 LYS A N 1
ATOM 841 C CA . LYS A 1 101 ? -0.868 -8.419 -2.612 1.00 92.69 101 LYS A CA 1
ATOM 842 C C . LYS A 1 101 ? -2.340 -8.031 -2.694 1.00 92.69 101 LYS A C 1
ATOM 844 O O . LYS A 1 101 ? -3.142 -8.463 -1.867 1.00 92.69 101 LYS A O 1
ATOM 849 N N . ILE A 1 102 ? -2.663 -7.189 -3.663 1.00 91.50 102 ILE A N 1
ATOM 850 C CA . ILE A 1 102 ? -4.018 -6.736 -3.954 1.00 91.50 102 ILE A CA 1
ATOM 851 C C . ILE A 1 102 ? -4.348 -7.163 -5.378 1.00 91.50 102 ILE A C 1
ATOM 853 O O . ILE A 1 102 ? -3.621 -6.821 -6.311 1.00 91.50 102 ILE A O 1
ATOM 857 N N . ASP A 1 103 ? -5.457 -7.881 -5.525 1.00 87.75 103 ASP A N 1
ATOM 858 C CA . ASP A 1 103 ? -5.911 -8.391 -6.819 1.00 87.75 103 ASP A CA 1
ATOM 859 C C . ASP A 1 103 ? -6.652 -7.305 -7.607 1.00 87.75 103 ASP A C 1
ATOM 861 O O . ASP A 1 103 ? -6.472 -7.169 -8.814 1.00 87.75 103 ASP A O 1
ATOM 865 N N . ASP A 1 104 ? -7.459 -6.494 -6.914 1.00 85.50 104 ASP A N 1
ATOM 866 C CA . ASP A 1 104 ? -8.207 -5.381 -7.504 1.00 85.50 104 ASP A CA 1
ATOM 867 C C . ASP A 1 104 ? -7.976 -4.093 -6.709 1.00 85.50 104 ASP A C 1
ATOM 869 O O . ASP A 1 104 ? -8.627 -3.827 -5.695 1.00 85.50 104 ASP A O 1
ATOM 873 N N . TYR A 1 105 ? -7.052 -3.266 -7.197 1.00 82.94 105 TYR A N 1
ATOM 874 C CA . TYR A 1 105 ? -6.695 -1.991 -6.574 1.00 82.94 105 TYR A CA 1
ATOM 875 C C . TYR A 1 105 ? -7.892 -1.045 -6.383 1.00 82.94 105 TYR A C 1
ATOM 877 O O . TYR A 1 105 ? -7.934 -0.277 -5.424 1.00 82.94 105 TYR A O 1
ATOM 885 N N . TRP A 1 106 ? -8.889 -1.094 -7.265 1.00 81.19 106 TRP A N 1
ATOM 886 C CA . TRP A 1 106 ? -10.003 -0.148 -7.235 1.00 81.19 106 TRP A CA 1
ATOM 887 C C . TRP A 1 106 ? -11.136 -0.604 -6.319 1.00 81.19 106 TRP A C 1
ATOM 889 O O . TRP A 1 106 ? -11.783 0.232 -5.679 1.00 81.19 106 TRP A O 1
ATOM 899 N N . ASN A 1 107 ? -11.386 -1.914 -6.242 1.00 86.25 107 ASN A N 1
ATOM 900 C CA . ASN A 1 107 ? -12.561 -2.447 -5.548 1.00 86.25 107 ASN A CA 1
ATOM 901 C C . ASN A 1 107 ? -12.250 -3.225 -4.268 1.00 86.25 107 ASN A C 1
ATOM 903 O O . ASN A 1 107 ? -13.156 -3.390 -3.437 1.00 86.25 107 ASN A O 1
ATOM 907 N N . GLN A 1 108 ? -11.015 -3.688 -4.071 1.00 88.94 108 GLN A N 1
ATOM 908 C CA . GLN A 1 108 ? -10.646 -4.415 -2.863 1.00 88.94 108 GLN A CA 1
ATOM 909 C C . GLN A 1 108 ? -10.699 -3.475 -1.654 1.00 88.94 108 GLN A C 1
ATOM 911 O O . GLN A 1 108 ? -10.219 -2.345 -1.669 1.00 88.94 108 GLN A O 1
ATOM 916 N N . LYS A 1 109 ? -11.362 -3.929 -0.587 1.00 90.25 109 LYS A N 1
ATOM 917 C CA . LYS A 1 109 ? -11.564 -3.140 0.646 1.00 90.25 109 LYS A CA 1
ATOM 918 C C . LYS A 1 109 ? -10.932 -3.778 1.870 1.00 90.25 109 LYS A C 1
ATOM 920 O O . LYS A 1 109 ? -10.830 -3.117 2.904 1.00 90.25 109 LYS A O 1
ATOM 925 N N . PHE A 1 110 ? -10.542 -5.040 1.755 1.00 90.88 110 PHE A N 1
ATOM 926 C CA . PHE A 1 110 ? -10.014 -5.842 2.841 1.00 90.88 110 PHE A CA 1
ATOM 927 C C . PHE A 1 110 ? -8.881 -6.727 2.323 1.00 90.88 110 PHE A C 1
ATOM 929 O O . PHE A 1 110 ? -8.884 -7.136 1.163 1.00 90.88 110 PHE A O 1
ATOM 936 N N . ILE A 1 111 ? -7.935 -7.001 3.203 1.00 90.50 111 ILE A N 1
ATOM 937 C CA . ILE A 1 111 ? -6.879 -7.998 3.059 1.00 90.50 111 ILE A CA 1
ATOM 938 C C . ILE A 1 111 ? -7.023 -9.014 4.189 1.00 90.50 111 ILE A C 1
ATOM 940 O O . ILE A 1 111 ? -7.661 -8.736 5.208 1.00 90.50 111 ILE A O 1
ATOM 944 N N . GLU A 1 112 ? -6.423 -10.180 4.015 1.00 87.00 112 GLU A N 1
ATOM 945 C CA . GLU A 1 112 ? -6.318 -11.154 5.093 1.00 87.00 112 GLU A CA 1
ATOM 946 C C . GLU A 1 112 ? -5.256 -10.688 6.091 1.00 87.00 112 GLU A C 1
ATOM 948 O O . GLU A 1 112 ? -4.121 -10.376 5.727 1.00 87.00 112 GLU A O 1
ATOM 953 N N . VAL A 1 113 ? -5.661 -10.585 7.355 1.00 83.69 113 VAL A N 1
ATOM 954 C CA . VAL A 1 113 ? -4.777 -10.320 8.490 1.00 83.69 113 VAL A CA 1
ATOM 955 C C . VAL A 1 113 ? -4.700 -11.606 9.306 1.00 83.69 113 VAL A C 1
ATOM 957 O O . VAL A 1 113 ? -5.744 -12.171 9.632 1.00 83.69 113 VAL A O 1
ATOM 960 N N . ASN A 1 114 ? -3.478 -12.085 9.551 1.00 61.50 114 ASN A N 1
ATOM 961 C CA . ASN A 1 114 ? -3.210 -13.258 10.391 1.00 61.50 114 ASN A CA 1
ATOM 962 C C . ASN A 1 114 ? -3.453 -12.958 11.871 1.00 61.50 114 ASN A C 1
ATOM 964 O O . ASN A 1 114 ? -3.099 -11.836 12.302 1.00 61.50 114 ASN A O 1
#

Secondary structure (DSSP, 8-state):
-------PPPPP--------SS---EEEEEEEEEEEEEETTTEEEEEEEEEEEEEETTT-BEE-SPPGGGSPPEETTEEPPPPHHHHHHHSTTT--S-EEEES-TTT--B----

Sequence (114 aa):
MDDEIMKYRKKSKKHGLKRSKHKHDYQPCVYNYLSVGYDSTYGFVPEEQTTIGQYCIVCGRIKFDAPDVYKYKWYYGIITKPNDLVKKELNPETRTLPTFKIDDYWNQKFIEVN

Radius of gyration: 21.95 Å; chains: 1; bounding box: 78×39×46 Å